Protein AF-A0A372FBN5-F1 (afdb_monomer)

Mean predicted aligned error: 5.08 Å

Sequence (127 aa):
MKSLRYLLGPEFIWFISAVGIKYFGKYNISIQGKYNDTLESMAYWLPLLMVAACMSIYYIPVAPKGYLLLRIIVASIIGSHFVFAYCAASHTVGGPGVGALYIMGISFTIAVLFVASLVKLFFLALK

pLDDT: mean 88.09, std 10.6, range [53.78, 97.81]

Foldseek 3Di:
DVVVLVCPALLVLLVVLLVVLLVVLVVCVVVPNPCLVVLLVCLQVVLLVSLVSLLCLVVVPSHDPVCSLVRSVVSLLVSLQSNLLSSLVSGHPPDPCSVVSSVSSNVNNVVNSVVSSVVVVVVVVVD

Radius of gyration: 15.95 Å; Cα contacts (8 Å, |Δi|>4): 129; chains: 1; bounding box: 42×17×48 Å

Secondary structure (DSSP, 8-state):
-TTHHHHSSHHHHHHHHHHHHHHHHHHHHHTTTTTHHHHHHHHHHHHHHHHHHHHHGGG-TTS--TTHHHHHHHHHHHHHHHHHHHHHHHSPTT-TTHHHHHHHHHHHHHHHHHHHHHHHHHHHHT-

Solvent-accessible surface area (backbone atoms only — not comparable to full-atom values): 6695 Å² total; per-residue (Å²): 120,74,66,61,48,66,57,72,37,40,53,44,58,32,49,52,48,30,53,5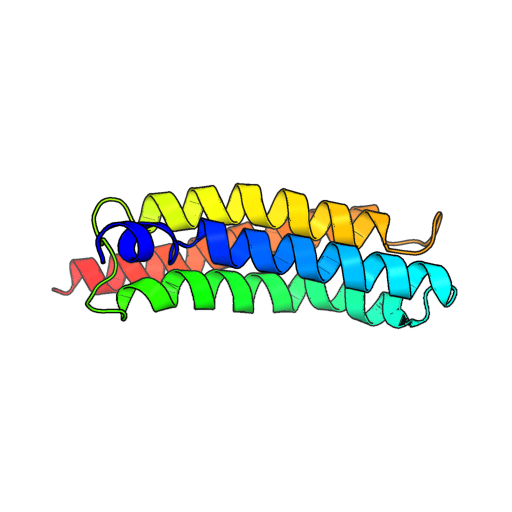0,39,46,54,53,20,56,51,25,51,76,61,74,30,78,47,42,69,55,54,50,52,39,25,64,52,46,35,53,52,53,50,50,56,40,58,50,49,76,74,41,88,77,42,71,68,82,64,38,68,60,47,38,52,55,26,49,58,56,26,39,50,54,31,25,50,32,44,29,71,25,36,55,90,88,50,89,55,40,69,53,35,30,51,45,21,43,53,44,32,52,52,50,49,49,54,54,48,50,55,53,50,52,64,54,76,76,107

Nearest PDB structures (foldseek):
  6q0x-assembly1_A  TM=3.277E-01  e=6.046E+00  Saccharomyces cerevisiae W303

Structure (mmCIF, N/CA/C/O backbone):
data_AF-A0A372FBN5-F1
#
_entry.id   AF-A0A372FBN5-F1
#
loop_
_atom_site.group_PDB
_atom_site.id
_atom_site.type_symbol
_atom_site.label_atom_id
_atom_site.label_alt_id
_atom_site.label_comp_id
_atom_site.label_asym_id
_atom_site.label_entity_id
_atom_site.label_seq_id
_atom_site.pdbx_PDB_ins_code
_atom_site.Cartn_x
_atom_site.Cartn_y
_atom_site.Cartn_z
_atom_site.occupancy
_atom_site.B_iso_or_equiv
_atom_site.auth_seq_id
_atom_site.auth_comp_id
_atom_site.auth_asym_id
_atom_site.auth_atom_id
_atom_site.pdbx_PDB_model_num
ATOM 1 N N . MET A 1 1 ? 7.972 4.458 25.372 1.00 53.78 1 MET A N 1
ATOM 2 C CA . MET A 1 1 ? 6.971 3.529 24.780 1.00 53.78 1 MET A CA 1
ATOM 3 C C . MET A 1 1 ? 5.776 4.206 24.088 1.00 53.78 1 MET A C 1
ATOM 5 O O . MET A 1 1 ? 5.115 3.537 23.306 1.00 53.78 1 MET A O 1
ATOM 9 N N . LYS A 1 2 ? 5.479 5.502 24.309 1.00 56.78 2 LYS A N 1
ATOM 10 C CA . LYS A 1 2 ? 4.369 6.196 23.614 1.00 56.78 2 LYS A CA 1
ATOM 11 C C . LYS A 1 2 ? 4.617 6.426 22.109 1.00 56.78 2 LYS A C 1
ATOM 13 O O . LYS A 1 2 ? 3.671 6.359 21.340 1.00 56.78 2 LYS A O 1
ATOM 18 N N . SER A 1 3 ? 5.866 6.630 21.683 1.00 56.44 3 SER A N 1
ATOM 19 C CA . SER A 1 3 ? 6.246 6.866 20.275 1.00 56.44 3 SER A CA 1
ATOM 20 C C . SER A 1 3 ? 6.031 5.649 19.364 1.00 56.44 3 SER A C 1
ATOM 22 O O . SER A 1 3 ? 5.493 5.783 18.269 1.00 56.44 3 SER A O 1
ATOM 24 N N . LEU A 1 4 ? 6.352 4.443 19.846 1.00 57.62 4 LEU A N 1
ATOM 25 C CA . LEU A 1 4 ? 6.139 3.178 19.122 1.00 57.62 4 LEU A CA 1
ATOM 26 C C . LEU A 1 4 ? 4.662 2.904 18.784 1.00 57.62 4 LEU A C 1
ATOM 28 O O . LEU A 1 4 ? 4.380 2.293 17.758 1.00 57.62 4 LEU A O 1
ATOM 32 N N . ARG A 1 5 ? 3.713 3.403 19.595 1.00 61.50 5 ARG A N 1
ATOM 33 C CA . ARG A 1 5 ? 2.267 3.274 19.317 1.00 61.50 5 ARG A CA 1
ATOM 34 C C . ARG A 1 5 ? 1.814 4.029 18.067 1.00 61.50 5 ARG A C 1
ATOM 36 O O . ARG A 1 5 ? 0.797 3.654 17.493 1.00 61.50 5 ARG A O 1
ATOM 43 N N . TYR A 1 6 ? 2.536 5.075 17.668 1.00 60.41 6 TYR A N 1
ATOM 44 C CA . TYR A 1 6 ? 2.214 5.865 16.477 1.00 60.41 6 TYR A CA 1
ATOM 45 C C . TYR A 1 6 ? 3.024 5.440 15.251 1.00 60.41 6 TYR A C 1
ATOM 47 O O . TYR A 1 6 ? 2.549 5.623 14.136 1.00 60.41 6 TYR A O 1
ATOM 55 N N . LEU A 1 7 ? 4.198 4.827 15.451 1.00 62.59 7 LEU A N 1
ATOM 56 C CA . LEU A 1 7 ? 5.027 4.303 14.361 1.00 62.59 7 LEU A CA 1
ATOM 57 C C . LEU A 1 7 ? 4.443 3.041 13.707 1.00 62.59 7 LEU A C 1
ATOM 59 O O . LEU A 1 7 ? 4.586 2.867 12.505 1.00 62.59 7 LEU A O 1
ATOM 63 N N . LEU A 1 8 ? 3.760 2.174 14.460 1.00 70.12 8 LEU A N 1
ATOM 64 C CA . LEU A 1 8 ? 3.145 0.944 13.933 1.00 70.12 8 LEU A CA 1
ATOM 65 C C . LEU A 1 8 ? 1.744 1.207 13.354 1.00 70.12 8 LEU A C 1
ATOM 67 O O . LEU A 1 8 ? 0.747 0.637 13.801 1.00 70.12 8 LEU A O 1
ATOM 71 N N . GLY A 1 9 ? 1.667 2.134 12.400 1.00 87.81 9 GLY A N 1
ATOM 72 C CA . GLY A 1 9 ? 0.440 2.501 11.696 1.00 87.81 9 GLY A CA 1
ATOM 73 C C . GLY A 1 9 ? 0.377 1.951 10.268 1.00 87.81 9 GLY A C 1
ATOM 74 O O . GLY A 1 9 ? 1.404 1.550 9.714 1.00 87.81 9 GLY A O 1
ATOM 75 N N . PRO A 1 10 ? -0.812 1.962 9.639 1.00 93.88 10 PRO A N 1
ATOM 76 C CA . PRO A 1 10 ? -0.945 1.616 8.224 1.00 93.88 10 PRO A CA 1
ATOM 77 C C . PRO A 1 10 ? -0.077 2.512 7.323 1.00 93.88 10 PRO A C 1
ATOM 79 O O . PRO A 1 10 ? 0.445 2.050 6.315 1.00 93.88 10 PRO A O 1
ATOM 82 N N . GLU A 1 11 ? 0.157 3.766 7.717 1.00 94.19 11 GLU A N 1
ATOM 83 C CA . GLU A 1 11 ? 1.008 4.716 6.996 1.00 94.19 11 GLU A CA 1
ATOM 84 C C . GLU A 1 11 ? 2.451 4.206 6.879 1.00 94.19 11 GLU A C 1
ATOM 86 O O . GLU A 1 11 ? 3.077 4.332 5.829 1.00 94.19 11 GLU A O 1
ATOM 91 N N . PHE A 1 12 ? 2.972 3.583 7.939 1.00 93.00 12 PHE A N 1
ATOM 92 C CA . PHE A 1 12 ? 4.334 3.057 7.964 1.00 93.00 12 PHE A CA 1
ATOM 93 C C . PHE A 1 12 ? 4.498 1.821 7.073 1.00 93.00 12 PHE A C 1
ATOM 95 O O . PHE A 1 12 ? 5.516 1.690 6.397 1.00 93.00 12 PHE A O 1
ATOM 102 N N . ILE A 1 13 ? 3.481 0.953 7.018 1.00 95.06 13 ILE A N 1
ATOM 103 C CA . ILE A 1 13 ? 3.457 -0.213 6.118 1.00 95.06 13 ILE A CA 1
ATOM 104 C C . ILE A 1 13 ? 3.587 0.253 4.665 1.00 95.06 13 ILE A C 1
ATOM 106 O O . ILE A 1 13 ? 4.462 -0.208 3.931 1.00 95.06 13 ILE A O 1
ATOM 110 N N . TRP A 1 14 ? 2.760 1.221 4.268 1.00 96.31 14 TRP A N 1
ATOM 111 C CA . TRP A 1 14 ? 2.803 1.784 2.921 1.00 96.31 14 TRP A CA 1
ATOM 112 C C . TRP A 1 14 ? 4.094 2.552 2.638 1.00 96.31 14 TRP A C 1
ATOM 114 O O . TRP A 1 14 ? 4.642 2.427 1.546 1.00 96.31 14 TRP A O 1
ATOM 124 N N . PHE A 1 15 ? 4.618 3.295 3.616 1.00 95.38 15 PHE A N 1
ATOM 125 C CA . PHE A 1 15 ? 5.893 3.997 3.482 1.00 95.38 15 PHE A CA 1
ATOM 126 C C . PHE A 1 15 ? 7.057 3.034 3.215 1.00 95.38 15 PHE A C 1
ATOM 128 O O . PHE A 1 15 ? 7.808 3.240 2.263 1.00 95.38 15 PHE A O 1
ATOM 135 N N . ILE A 1 16 ? 7.187 1.958 4.002 1.00 95.25 16 ILE A N 1
ATOM 136 C CA . ILE A 1 16 ? 8.218 0.935 3.771 1.00 95.25 16 ILE A CA 1
ATOM 137 C C . ILE A 1 16 ? 8.057 0.320 2.383 1.00 95.25 16 ILE A C 1
ATOM 139 O O . ILE A 1 16 ? 9.050 0.159 1.676 1.00 95.25 16 ILE A O 1
ATOM 143 N N . SER A 1 17 ? 6.825 0.006 1.979 1.00 95.00 17 SER A N 1
ATOM 144 C CA . SER A 1 17 ? 6.550 -0.558 0.65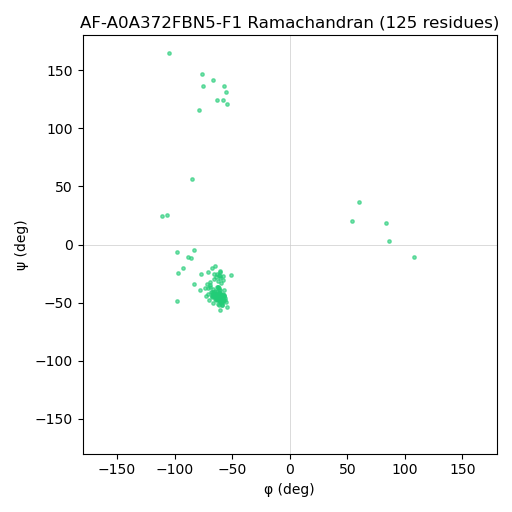6 1.00 95.00 17 SER A CA 1
ATOM 145 C C . SER A 1 17 ? 6.992 0.390 -0.463 1.00 95.00 17 SER A C 1
ATOM 147 O O . SER A 1 17 ? 7.721 -0.015 -1.367 1.00 95.00 17 SER A O 1
ATOM 149 N N . ALA A 1 18 ? 6.663 1.682 -0.359 1.00 95.00 18 ALA A N 1
ATOM 150 C CA . ALA A 1 18 ? 7.073 2.698 -1.326 1.00 95.00 18 ALA A CA 1
ATOM 151 C C . ALA A 1 18 ? 8.600 2.825 -1.421 1.00 95.00 18 ALA A C 1
ATOM 153 O O . ALA A 1 18 ? 9.154 2.879 -2.520 1.00 95.00 18 ALA A O 1
ATOM 154 N N . VAL A 1 19 ? 9.294 2.822 -0.278 1.00 95.25 19 VAL A N 1
ATOM 155 C CA . VAL A 1 19 ? 10.761 2.830 -0.233 1.00 95.25 19 VAL A CA 1
ATOM 156 C C . VAL A 1 19 ? 11.332 1.559 -0.871 1.00 95.25 19 VAL A C 1
ATOM 158 O O . VAL A 1 19 ? 12.234 1.650 -1.703 1.00 95.25 19 VAL A O 1
ATOM 161 N N . GLY A 1 20 ? 10.788 0.386 -0.540 1.00 94.25 20 GLY A N 1
ATOM 162 C CA . GLY A 1 20 ? 11.213 -0.899 -1.097 1.00 94.25 20 GLY A CA 1
ATOM 163 C C . GLY A 1 20 ? 11.071 -0.950 -2.617 1.00 94.25 20 GLY A C 1
ATOM 164 O O . GLY A 1 20 ? 12.033 -1.268 -3.315 1.00 94.25 20 GLY A O 1
ATOM 165 N N . ILE A 1 21 ? 9.911 -0.546 -3.137 1.00 93.38 21 ILE A N 1
ATOM 166 C CA . ILE A 1 21 ? 9.642 -0.479 -4.577 1.00 93.38 21 ILE A CA 1
ATOM 167 C C . ILE A 1 21 ? 10.547 0.531 -5.272 1.00 93.38 21 ILE A C 1
ATOM 169 O O . ILE A 1 21 ? 11.063 0.238 -6.344 1.00 93.38 21 ILE A O 1
ATOM 173 N N . LYS A 1 22 ? 10.817 1.688 -4.662 1.00 92.19 22 LYS A N 1
ATOM 174 C CA . LYS A 1 22 ? 11.752 2.669 -5.223 1.00 92.19 22 LYS A CA 1
ATOM 175 C C . LYS A 1 22 ? 13.152 2.076 -5.428 1.00 92.19 22 LYS A C 1
ATOM 177 O O . LYS A 1 22 ? 13.770 2.303 -6.469 1.00 92.19 22 LYS A O 1
ATOM 182 N N . TYR A 1 23 ? 13.666 1.319 -4.457 1.00 92.25 23 TYR A N 1
ATOM 183 C CA . TYR A 1 23 ? 14.978 0.674 -4.580 1.00 92.25 23 TYR A CA 1
ATOM 184 C C . TYR A 1 23 ? 14.964 -0.511 -5.549 1.00 92.25 23 TYR A C 1
ATOM 186 O O . TYR A 1 23 ? 15.851 -0.605 -6.399 1.00 92.25 23 TYR A O 1
ATOM 194 N N . PHE A 1 24 ? 13.948 -1.374 -5.465 1.00 89.44 24 PHE A N 1
ATOM 195 C CA . PHE A 1 24 ? 13.755 -2.485 -6.399 1.00 89.44 24 PHE A CA 1
ATOM 196 C C . PHE A 1 24 ? 13.659 -1.988 -7.843 1.00 89.44 24 PHE A C 1
ATOM 198 O O . PHE A 1 24 ? 14.308 -2.508 -8.746 1.00 89.44 24 PHE A O 1
ATOM 205 N N . GLY A 1 25 ? 12.912 -0.911 -8.045 1.00 85.62 25 GLY A N 1
ATOM 206 C CA . GLY A 1 25 ? 12.713 -0.286 -9.332 1.00 85.62 25 GLY A CA 1
ATOM 207 C C . GLY A 1 25 ? 13.984 0.298 -9.938 1.00 85.62 25 GLY A C 1
ATOM 208 O O . GLY A 1 25 ? 14.292 0.046 -11.103 1.00 85.62 25 GLY A O 1
ATOM 209 N N . LYS A 1 26 ? 14.799 0.985 -9.127 1.00 85.00 26 LYS A N 1
ATOM 210 C CA . LYS A 1 26 ? 16.133 1.441 -9.547 1.00 85.00 26 LYS A CA 1
ATOM 211 C C . LYS A 1 26 ? 17.012 0.272 -10.007 1.00 85.00 26 LYS A C 1
ATOM 213 O O . LYS A 1 26 ? 17.740 0.405 -10.990 1.00 85.00 26 LYS A O 1
ATOM 218 N N . TYR A 1 27 ? 16.933 -0.868 -9.321 1.00 86.19 27 TYR A N 1
ATOM 219 C CA . TYR A 1 27 ? 17.649 -2.074 -9.723 1.00 86.19 27 TYR A CA 1
ATOM 220 C C . TYR A 1 27 ? 17.108 -2.652 -11.038 1.00 86.19 27 TYR A C 1
ATOM 222 O O . TYR A 1 27 ? 17.907 -2.950 -11.922 1.00 86.19 27 TYR A O 1
ATOM 230 N N . ASN A 1 28 ? 15.784 -2.719 -11.224 1.00 86.62 28 ASN A N 1
ATOM 231 C CA . ASN A 1 28 ? 15.168 -3.194 -12.469 1.00 86.62 28 ASN A CA 1
ATOM 232 C C . ASN A 1 28 ? 15.623 -2.388 -13.698 1.00 86.62 28 ASN A C 1
ATOM 234 O O . ASN A 1 28 ? 15.996 -2.968 -14.718 1.00 86.62 28 ASN A O 1
ATOM 238 N N . ILE A 1 29 ? 15.664 -1.057 -13.580 1.00 81.75 29 ILE A N 1
ATOM 239 C CA . ILE A 1 29 ? 16.167 -0.179 -14.648 1.00 81.75 29 ILE A CA 1
ATOM 240 C C . ILE A 1 29 ? 17.636 -0.500 -14.962 1.00 81.75 29 ILE A C 1
ATOM 242 O O . ILE A 1 29 ? 18.009 -0.592 -16.130 1.00 81.75 29 ILE A O 1
ATOM 246 N N . SER A 1 30 ? 18.467 -0.714 -13.935 1.00 76.75 30 SER A N 1
ATOM 247 C CA . SER A 1 30 ? 19.904 -0.976 -14.115 1.00 76.75 30 SER A CA 1
ATOM 248 C C . SER A 1 30 ? 20.215 -2.264 -14.885 1.00 76.75 30 SER A C 1
ATOM 250 O O . SER A 1 30 ? 21.249 -2.349 -15.541 1.00 76.75 30 SER A O 1
ATOM 252 N N . ILE A 1 31 ? 19.307 -3.241 -14.853 1.00 82.69 31 ILE A N 1
ATOM 253 C CA . ILE A 1 31 ? 19.431 -4.528 -15.552 1.00 82.69 31 ILE A CA 1
ATOM 254 C C . ILE A 1 31 ? 18.510 -4.623 -16.777 1.00 82.69 31 ILE A C 1
ATOM 256 O O . ILE A 1 31 ? 18.126 -5.720 -17.178 1.00 82.69 31 ILE A O 1
ATOM 260 N N . GLN A 1 32 ? 18.141 -3.476 -17.357 1.00 82.88 32 GLN A N 1
ATOM 261 C CA . GLN A 1 32 ? 17.371 -3.380 -18.602 1.00 82.88 32 GLN A CA 1
ATOM 262 C C . GLN A 1 32 ? 15.977 -4.037 -18.546 1.00 82.88 32 GLN A C 1
ATOM 264 O O . GLN A 1 32 ? 15.509 -4.589 -19.537 1.00 82.88 32 GLN A O 1
ATOM 269 N N . GLY A 1 33 ? 15.280 -3.961 -17.406 1.00 78.81 33 GLY A N 1
ATOM 270 C CA . GLY A 1 33 ? 13.871 -4.368 -17.324 1.00 78.81 33 GLY A CA 1
ATOM 271 C C . GLY A 1 33 ? 13.621 -5.860 -17.118 1.00 78.81 33 GLY A C 1
ATOM 272 O O . GLY A 1 33 ? 12.508 -6.325 -17.348 1.00 78.81 33 GLY A O 1
ATOM 273 N N . LYS A 1 34 ? 14.624 -6.620 -16.661 1.00 84.38 34 LYS A N 1
ATOM 274 C CA . LYS A 1 34 ? 14.507 -8.068 -16.400 1.00 84.38 34 LYS A CA 1
ATOM 275 C C . LYS A 1 34 ? 13.297 -8.456 -15.528 1.00 84.38 34 LYS A C 1
ATOM 277 O O . LYS A 1 34 ? 12.831 -9.586 -15.616 1.00 84.38 34 LYS A O 1
ATOM 282 N N . TYR A 1 35 ? 12.807 -7.555 -14.677 1.00 86.12 35 TYR A N 1
ATOM 283 C CA . TYR A 1 35 ? 11.693 -7.789 -13.756 1.00 86.12 35 TYR A CA 1
ATOM 284 C C . TYR A 1 35 ? 10.417 -7.018 -14.115 1.00 86.12 35 TYR A C 1
ATOM 286 O O . TYR A 1 35 ? 9.592 -6.776 -13.232 1.00 86.12 35 TYR A O 1
ATOM 294 N N . ASN A 1 36 ? 10.217 -6.641 -15.380 1.00 87.50 36 ASN A N 1
ATOM 295 C CA . ASN A 1 36 ? 8.979 -5.985 -15.812 1.00 87.50 36 ASN A CA 1
ATOM 296 C C . ASN A 1 36 ? 7.731 -6.823 -15.473 1.00 87.50 36 ASN A C 1
ATOM 298 O O . ASN A 1 36 ? 6.849 -6.319 -14.785 1.00 87.50 36 ASN A O 1
ATOM 302 N N . ASP A 1 37 ? 7.720 -8.123 -15.780 1.00 88.12 37 ASP A N 1
ATOM 303 C CA . ASP A 1 37 ? 6.606 -9.026 -15.431 1.00 88.12 37 ASP A CA 1
ATOM 304 C C . ASP A 1 37 ? 6.354 -9.091 -13.914 1.00 88.12 37 ASP A C 1
ATOM 306 O O . ASP A 1 37 ? 5.224 -9.218 -13.436 1.00 88.12 37 ASP A O 1
ATOM 310 N N . THR A 1 38 ? 7.421 -8.974 -13.117 1.00 89.25 38 THR A N 1
ATOM 311 C CA . THR A 1 38 ? 7.295 -8.921 -11.655 1.00 89.25 38 THR A CA 1
ATOM 312 C C . THR A 1 38 ? 6.611 -7.626 -11.226 1.00 89.25 38 THR A C 1
ATOM 314 O O . THR A 1 38 ? 5.687 -7.675 -10.420 1.00 89.25 38 THR A O 1
ATOM 317 N N . LEU A 1 39 ? 7.003 -6.479 -11.789 1.00 87.88 39 LEU A N 1
ATOM 318 C CA . LEU A 1 39 ? 6.348 -5.195 -11.525 1.00 87.88 39 LEU A CA 1
ATOM 319 C C . LEU A 1 39 ? 4.875 -5.207 -11.955 1.00 87.88 39 LEU A C 1
ATOM 321 O O . LEU A 1 39 ? 4.025 -4.683 -11.236 1.00 87.88 39 LEU A O 1
ATOM 325 N N . GLU A 1 40 ? 4.557 -5.832 -13.085 1.00 89.38 40 GLU A N 1
ATOM 326 C CA . GLU A 1 40 ? 3.176 -5.986 -13.545 1.00 89.38 40 GLU A CA 1
ATOM 327 C C . GLU A 1 40 ? 2.361 -6.871 -12.595 1.00 89.38 40 GLU A C 1
ATOM 329 O O . GLU A 1 40 ? 1.273 -6.487 -12.164 1.00 89.38 40 GLU A O 1
ATOM 334 N N . SER A 1 41 ? 2.901 -8.021 -12.181 1.00 91.06 41 SER A N 1
ATOM 335 C CA . SER A 1 41 ? 2.222 -8.913 -11.231 1.00 91.06 41 SER A CA 1
ATOM 336 C C . SER A 1 41 ? 2.015 -8.276 -9.847 1.00 91.06 41 SER A C 1
ATOM 338 O O . SER A 1 41 ? 1.025 -8.569 -9.166 1.00 91.06 41 SER A O 1
ATOM 340 N N . MET A 1 42 ? 2.888 -7.345 -9.441 1.00 91.44 42 MET A N 1
ATOM 341 C CA . MET A 1 42 ? 2.721 -6.567 -8.211 1.00 91.44 42 MET A CA 1
ATOM 342 C C . MET A 1 42 ? 1.441 -5.725 -8.217 1.00 91.44 42 MET A C 1
ATOM 344 O O . MET A 1 42 ? 0.890 -5.500 -7.142 1.00 91.44 42 MET A O 1
ATOM 348 N N . ALA A 1 43 ? 0.916 -5.311 -9.376 1.00 91.94 43 ALA A N 1
ATOM 349 C CA . ALA A 1 43 ? -0.358 -4.588 -9.448 1.00 91.94 43 ALA A CA 1
ATOM 350 C C . ALA A 1 43 ? -1.544 -5.398 -8.889 1.00 91.94 43 ALA A C 1
ATOM 352 O O . ALA A 1 43 ? -2.515 -4.808 -8.421 1.00 91.94 43 ALA A O 1
ATOM 353 N N . TYR A 1 44 ? -1.448 -6.732 -8.867 1.00 92.12 44 TYR A N 1
ATOM 354 C CA . TYR A 1 44 ? -2.493 -7.620 -8.352 1.00 92.12 44 TYR A CA 1
ATOM 355 C C . TYR A 1 44 ? -2.229 -8.070 -6.914 1.00 92.12 44 TYR A C 1
ATOM 357 O O . TYR A 1 44 ? -3.102 -7.983 -6.050 1.00 92.12 44 TYR A O 1
ATOM 365 N N . TRP A 1 45 ? -1.015 -8.545 -6.628 1.00 93.88 45 TRP A N 1
ATOM 366 C CA . TRP A 1 45 ? -0.716 -9.156 -5.329 1.00 93.88 45 TRP A CA 1
ATOM 367 C C . TRP A 1 45 ? -0.387 -8.134 -4.242 1.00 93.88 45 TRP A C 1
ATOM 369 O O . TRP A 1 45 ? -0.742 -8.332 -3.079 1.00 93.88 45 TRP A O 1
ATOM 379 N N . LEU A 1 46 ? 0.265 -7.024 -4.595 1.00 95.19 46 LEU A N 1
ATOM 380 C CA . LEU A 1 46 ? 0.691 -6.030 -3.614 1.00 95.19 46 LEU A CA 1
ATOM 381 C C . LEU A 1 46 ? -0.496 -5.352 -2.907 1.00 95.19 46 LEU A C 1
ATOM 383 O O . LEU A 1 46 ? -0.442 -5.253 -1.681 1.00 95.19 46 LEU A O 1
ATOM 387 N N . PRO A 1 47 ? -1.594 -4.957 -3.589 1.00 96.94 47 PRO A N 1
ATOM 388 C CA . PRO A 1 47 ? -2.774 -4.424 -2.913 1.00 96.94 47 PRO A CA 1
ATOM 389 C C . PRO A 1 47 ? -3.360 -5.387 -1.880 1.00 96.94 47 PRO A C 1
ATOM 391 O O . PRO A 1 47 ? -3.656 -4.976 -0.758 1.00 96.94 47 PRO A O 1
ATOM 394 N N . LEU A 1 48 ? -3.468 -6.676 -2.229 1.00 95.81 48 LEU A N 1
ATOM 395 C CA . LEU A 1 48 ? -3.956 -7.722 -1.327 1.00 95.81 48 LEU A CA 1
ATOM 396 C C . LEU A 1 48 ? -3.091 -7.809 -0.072 1.00 95.81 48 LEU A C 1
ATOM 398 O O . LEU A 1 48 ? -3.604 -7.719 1.043 1.00 95.81 48 LEU A O 1
ATOM 402 N N . LEU A 1 49 ? -1.774 -7.927 -0.251 1.00 96.75 49 LEU A N 1
ATOM 403 C CA . LEU A 1 49 ? -0.832 -8.061 0.856 1.00 96.75 49 LEU A CA 1
ATOM 404 C C . LEU A 1 49 ? -0.801 -6.813 1.741 1.00 96.75 49 LEU A C 1
ATOM 406 O O . LEU A 1 49 ? -0.837 -6.931 2.964 1.00 96.75 49 LEU A O 1
ATOM 410 N N . MET A 1 50 ? -0.756 -5.618 1.147 1.00 97.25 50 MET A N 1
ATOM 411 C CA . MET A 1 50 ? -0.631 -4.370 1.903 1.00 97.25 50 MET A CA 1
ATOM 412 C C . MET A 1 50 ? -1.911 -4.033 2.665 1.00 97.25 50 MET A C 1
ATOM 414 O O . MET A 1 50 ? -1.844 -3.668 3.841 1.00 97.25 50 MET A O 1
ATOM 418 N N . VAL A 1 51 ? -3.085 -4.200 2.046 1.00 96.88 51 VAL A N 1
ATOM 419 C CA . VAL A 1 51 ? -4.364 -3.975 2.734 1.00 96.88 51 VAL A CA 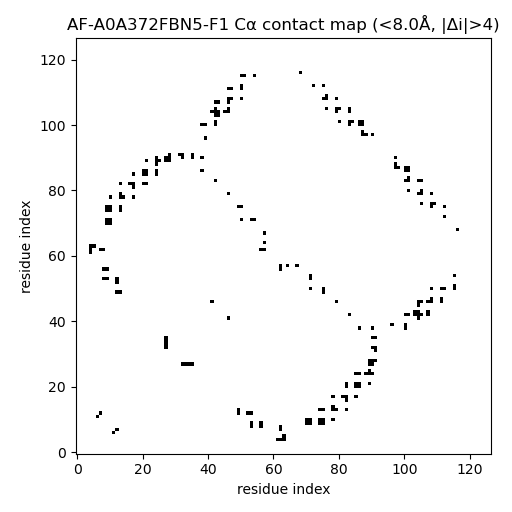1
ATOM 420 C C . VAL A 1 51 ? -4.575 -5.022 3.828 1.00 96.88 51 VAL A C 1
ATOM 422 O O . VAL A 1 51 ? -4.961 -4.657 4.940 1.00 96.88 51 VAL A O 1
ATOM 425 N N . ALA A 1 52 ? -4.263 -6.299 3.576 1.00 96.06 52 ALA A N 1
ATOM 426 C CA . ALA A 1 52 ? -4.331 -7.339 4.603 1.00 96.06 52 ALA A CA 1
ATOM 427 C C . ALA A 1 52 ? -3.382 -7.048 5.778 1.00 96.06 52 ALA A C 1
ATOM 429 O O . ALA A 1 52 ? -3.793 -7.135 6.937 1.00 96.06 52 ALA A O 1
ATOM 430 N N . ALA A 1 53 ? -2.146 -6.622 5.500 1.00 95.69 53 ALA A N 1
ATOM 431 C CA . ALA A 1 53 ? -1.194 -6.209 6.526 1.00 95.69 53 ALA A CA 1
ATOM 432 C C . ALA A 1 53 ? -1.720 -5.014 7.339 1.00 95.69 53 ALA A C 1
ATOM 434 O O . ALA A 1 53 ? -1.653 -5.028 8.567 1.00 95.69 53 ALA A O 1
ATOM 435 N N . CYS A 1 54 ? -2.331 -4.019 6.693 1.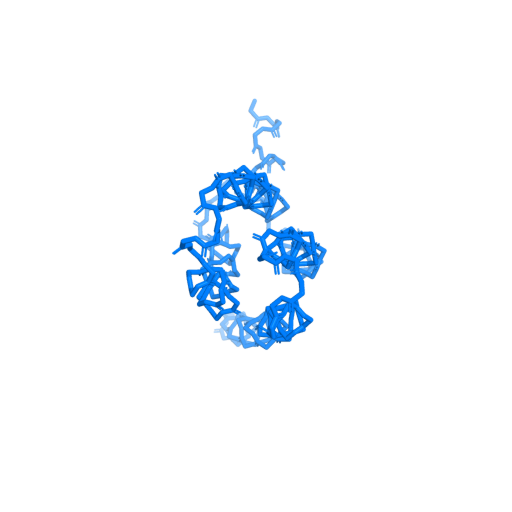00 95.62 54 CYS A N 1
ATOM 436 C CA . CYS A 1 54 ? -2.964 -2.895 7.384 1.00 95.62 54 CYS A CA 1
ATOM 437 C C . CYS A 1 54 ? -4.137 -3.342 8.272 1.00 95.62 54 CYS A C 1
ATOM 439 O O . CYS A 1 54 ? -4.238 -2.922 9.424 1.00 95.62 54 CYS A O 1
ATOM 441 N N . MET A 1 55 ? -4.998 -4.236 7.780 1.00 95.12 55 MET A N 1
ATOM 442 C CA . MET A 1 55 ? -6.103 -4.795 8.566 1.00 95.12 55 MET A CA 1
ATOM 443 C C . MET A 1 55 ? -5.608 -5.650 9.737 1.00 95.12 55 MET A C 1
ATOM 445 O O . MET A 1 55 ? -6.244 -5.663 10.793 1.00 95.12 55 MET A O 1
ATOM 449 N N . SER A 1 56 ? -4.443 -6.292 9.609 1.00 93.81 56 SER A N 1
ATOM 450 C CA . SER A 1 56 ? -3.844 -7.094 10.680 1.00 93.81 56 SER A CA 1
ATOM 451 C C . SER A 1 56 ? -3.540 -6.275 11.948 1.00 93.81 56 SER A C 1
ATOM 453 O O . SER A 1 56 ? -3.558 -6.810 13.058 1.00 93.81 56 SER A O 1
ATOM 455 N N . ILE A 1 57 ? -3.390 -4.947 11.819 1.00 92.69 57 ILE A N 1
ATOM 456 C CA . ILE A 1 57 ? -3.205 -4.016 12.944 1.00 92.69 57 ILE A CA 1
ATOM 457 C C . ILE A 1 57 ? -4.378 -4.099 13.933 1.00 92.69 57 ILE A C 1
ATOM 459 O O . ILE A 1 57 ? -4.197 -3.874 15.134 1.00 92.69 57 ILE A O 1
ATOM 463 N N . TYR A 1 58 ? -5.580 -4.489 13.489 1.00 90.69 58 TYR A N 1
ATOM 464 C CA . TYR A 1 58 ? -6.711 -4.733 14.388 1.00 90.69 58 TYR A CA 1
ATOM 465 C C . TYR A 1 58 ? -6.459 -5.846 15.407 1.00 90.69 58 TYR A C 1
ATOM 467 O O . TYR A 1 58 ? -7.019 -5.761 16.500 1.00 90.69 58 TYR A O 1
ATOM 475 N N . TYR A 1 59 ? -5.581 -6.803 15.121 1.00 90.12 59 TYR A N 1
ATOM 476 C CA . TYR A 1 59 ? -5.2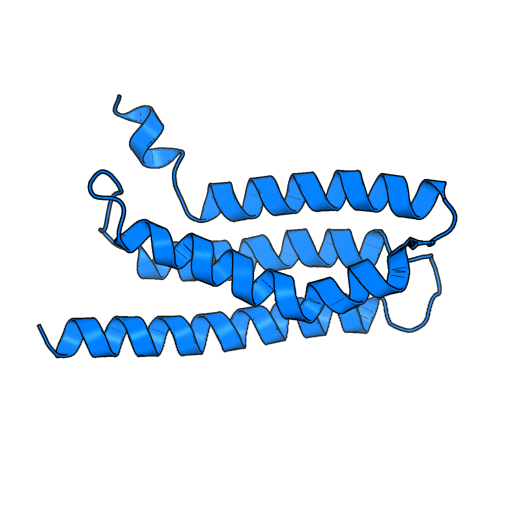47 -7.898 16.033 1.00 90.12 59 TYR A CA 1
ATOM 477 C C . TYR A 1 59 ? -4.098 -7.558 16.989 1.00 90.12 59 TYR A C 1
ATOM 479 O O . TYR A 1 59 ? -3.896 -8.263 17.970 1.00 90.12 59 TYR A O 1
ATOM 487 N N . ILE A 1 60 ? -3.386 -6.447 16.769 1.00 89.25 60 ILE A N 1
ATOM 488 C CA . ILE A 1 60 ? -2.303 -6.000 17.653 1.00 89.25 60 ILE A CA 1
ATOM 489 C C . ILE A 1 60 ? -2.908 -5.324 18.898 1.00 89.25 60 ILE A C 1
ATOM 491 O O . ILE A 1 60 ? -3.513 -4.255 18.751 1.00 89.25 60 ILE A O 1
ATOM 495 N N . PRO A 1 61 ? -2.743 -5.859 20.125 1.00 83.94 61 PRO A N 1
ATOM 496 C CA . PRO A 1 61 ? -3.414 -5.323 21.319 1.00 83.94 61 PRO A CA 1
ATOM 497 C C . PRO A 1 61 ? -3.015 -3.882 21.661 1.00 83.94 61 PRO A C 1
ATOM 499 O O . PRO A 1 61 ? -3.814 -3.104 22.170 1.00 83.94 61 PRO A O 1
ATOM 502 N N . VAL A 1 62 ? -1.770 -3.512 21.355 1.00 83.31 62 VAL A N 1
ATOM 503 C CA . VAL A 1 62 ? -1.177 -2.217 21.728 1.00 83.31 62 VAL A CA 1
ATOM 504 C C . VAL A 1 62 ? -1.497 -1.109 20.710 1.00 83.31 62 VAL A C 1
ATOM 506 O O . VAL A 1 62 ? -1.269 0.070 20.991 1.00 83.31 62 VAL A O 1
ATOM 509 N N . ALA A 1 63 ? -2.028 -1.463 19.534 1.00 83.06 63 ALA A N 1
ATOM 510 C CA . ALA A 1 63 ? -2.292 -0.508 18.465 1.00 83.06 63 ALA A CA 1
ATOM 511 C C . ALA A 1 63 ? -3.538 0.352 18.762 1.00 83.06 63 ALA A C 1
ATOM 513 O O . ALA A 1 63 ? -4.573 -0.187 19.168 1.00 83.06 63 ALA A O 1
ATOM 514 N N . PRO A 1 64 ? -3.485 1.675 18.528 1.00 83.56 64 PRO A N 1
ATOM 515 C CA . PRO A 1 64 ? -4.642 2.546 18.709 1.00 83.56 64 PRO A CA 1
ATOM 516 C C . PRO A 1 64 ? -5.765 2.162 17.734 1.00 83.56 64 PRO A C 1
ATOM 518 O O . PRO A 1 64 ? -5.557 2.118 16.523 1.00 83.56 64 PRO A O 1
ATOM 521 N N . LYS A 1 65 ? -6.962 1.874 18.263 1.00 86.19 65 LYS A N 1
ATOM 522 C CA . LYS A 1 65 ? -8.128 1.438 17.464 1.00 86.19 65 LYS A CA 1
ATOM 523 C C . LYS A 1 65 ? -9.043 2.581 17.028 1.00 86.19 65 LYS A C 1
ATOM 525 O O . LYS A 1 65 ? -9.802 2.413 16.075 1.00 86.19 65 LYS A O 1
ATOM 530 N N . GLY A 1 66 ? -8.969 3.731 17.701 1.00 86.88 66 GLY A N 1
ATOM 531 C CA . GLY A 1 66 ? -9.744 4.919 17.343 1.00 86.88 66 GLY A CA 1
ATOM 532 C C . GLY A 1 66 ? -9.441 5.348 15.909 1.00 86.88 66 GLY A C 1
ATOM 533 O O . GLY A 1 66 ? -8.276 5.526 15.557 1.00 86.88 66 GLY A O 1
ATOM 534 N N . TYR A 1 67 ? -10.484 5.457 15.082 1.00 88.00 67 TYR A N 1
ATOM 535 C CA . TYR A 1 67 ? -10.400 5.806 13.656 1.00 88.00 67 TYR A CA 1
ATOM 536 C C . TYR A 1 67 ? -9.455 4.922 12.821 1.00 88.00 67 TYR A C 1
ATOM 538 O O . TYR A 1 67 ? -9.038 5.322 11.736 1.00 88.00 67 TYR A O 1
ATOM 546 N N . LEU A 1 68 ? -9.120 3.711 13.287 1.00 91.62 68 LEU A N 1
ATOM 547 C CA . LEU A 1 68 ? -8.147 2.855 12.603 1.00 91.62 68 LEU A CA 1
ATOM 548 C C . LEU A 1 68 ? -8.604 2.485 11.183 1.00 91.62 68 LEU A C 1
ATOM 550 O O . LEU A 1 68 ? -7.784 2.500 10.274 1.00 91.62 68 LEU A O 1
ATOM 554 N N . LEU A 1 69 ? -9.903 2.247 10.965 1.00 93.69 69 LEU A N 1
ATOM 555 C CA . LEU A 1 69 ? -10.441 1.932 9.636 1.00 93.69 69 LEU A CA 1
ATOM 556 C C . LEU A 1 69 ? -10.241 3.105 8.675 1.00 93.69 69 LEU A C 1
ATOM 558 O O . LEU A 1 69 ? -9.741 2.918 7.572 1.00 93.69 69 LEU A O 1
ATOM 562 N N . LEU A 1 70 ? -10.569 4.320 9.124 1.00 93.31 70 LEU A N 1
ATOM 563 C CA . LEU A 1 70 ? -10.380 5.539 8.341 1.00 93.31 70 LEU A CA 1
ATOM 564 C C . LEU A 1 70 ? -8.900 5.755 8.006 1.00 93.31 70 LEU A C 1
ATOM 566 O O . LEU A 1 70 ? -8.568 6.059 6.865 1.00 93.31 70 LEU A O 1
ATOM 570 N N . ARG A 1 71 ? -8.002 5.535 8.973 1.00 94.31 71 ARG A N 1
ATOM 571 C CA . ARG A 1 71 ? -6.554 5.604 8.740 1.00 94.31 71 ARG A CA 1
ATOM 572 C C . ARG A 1 71 ? -6.086 4.571 7.725 1.00 94.31 71 ARG A C 1
ATOM 574 O O . ARG A 1 71 ? -5.317 4.921 6.843 1.00 94.31 71 ARG A O 1
ATOM 581 N N . ILE A 1 72 ? -6.562 3.327 7.812 1.00 95.69 72 ILE A N 1
ATOM 582 C CA . ILE A 1 72 ? -6.246 2.278 6.831 1.00 95.69 72 ILE A CA 1
ATOM 583 C C . ILE A 1 72 ? -6.716 2.699 5.438 1.00 95.69 72 ILE A C 1
ATOM 585 O O . ILE A 1 72 ? -5.954 2.557 4.486 1.00 95.69 72 ILE A O 1
ATOM 589 N N . ILE A 1 73 ? -7.924 3.255 5.319 1.00 96.50 73 ILE A N 1
ATOM 590 C CA . ILE A 1 73 ? -8.475 3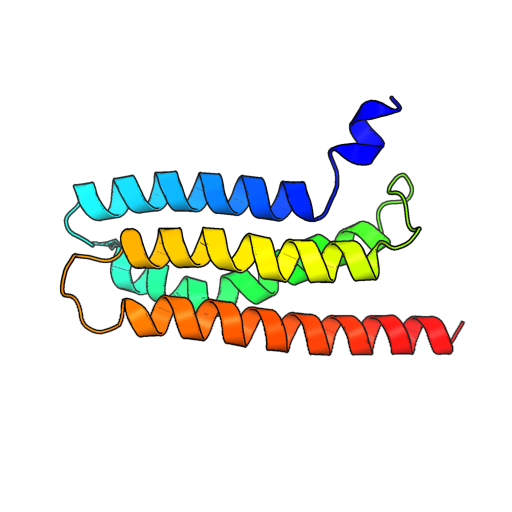.735 4.047 1.00 96.50 73 ILE A CA 1
ATOM 591 C C . ILE A 1 73 ? -7.594 4.833 3.451 1.00 96.50 73 ILE A C 1
ATOM 593 O O . ILE A 1 73 ? -7.092 4.685 2.338 1.00 96.50 73 ILE A O 1
ATOM 597 N N . VAL A 1 74 ? -7.352 5.903 4.210 1.00 95.81 74 VAL A N 1
ATOM 598 C CA . VAL A 1 74 ? -6.570 7.057 3.745 1.00 95.81 74 VAL A CA 1
ATOM 599 C C . VAL A 1 74 ? -5.133 6.649 3.422 1.00 95.81 74 VAL A C 1
ATOM 601 O O . VAL A 1 74 ? -4.633 6.958 2.341 1.00 95.81 74 VAL A O 1
ATOM 604 N N . ALA A 1 75 ? -4.483 5.901 4.317 1.00 96.25 75 ALA A N 1
ATOM 605 C CA . ALA A 1 75 ? -3.121 5.423 4.114 1.00 96.25 75 ALA A CA 1
ATOM 606 C C . ALA A 1 75 ? -3.009 4.497 2.900 1.00 96.25 75 ALA A C 1
ATOM 608 O O . ALA A 1 75 ? -2.014 4.572 2.192 1.00 96.25 75 ALA A O 1
ATOM 609 N N . SER A 1 76 ? -4.016 3.661 2.626 1.00 97.38 76 SER A N 1
ATOM 610 C CA . SER A 1 76 ? -3.980 2.755 1.473 1.00 97.38 76 SER A CA 1
ATOM 611 C C . SER A 1 76 ? -4.178 3.476 0.151 1.00 97.38 76 SER A C 1
ATOM 613 O O . SER A 1 76 ? -3.492 3.159 -0.815 1.00 97.38 76 SER A O 1
ATOM 615 N N . ILE A 1 77 ? -5.044 4.488 0.098 1.00 96.69 77 ILE A N 1
ATOM 616 C CA . ILE A 1 77 ? -5.224 5.298 -1.114 1.00 96.69 77 ILE A CA 1
ATOM 617 C C . ILE A 1 77 ? -3.951 6.103 -1.409 1.00 96.69 77 ILE A C 1
ATOM 619 O O . ILE A 1 77 ? -3.410 6.029 -2.509 1.00 96.69 77 ILE A O 1
ATOM 623 N N . ILE A 1 78 ? -3.426 6.822 -0.414 1.00 96.88 78 ILE A N 1
ATOM 624 C CA . ILE A 1 78 ? -2.217 7.643 -0.582 1.00 96.88 78 ILE A CA 1
ATOM 625 C C . ILE A 1 78 ? -0.985 6.757 -0.813 1.00 96.88 78 ILE A C 1
ATOM 627 O O . ILE A 1 78 ? -0.164 7.025 -1.687 1.00 96.88 78 ILE A O 1
ATOM 631 N N . GLY A 1 79 ?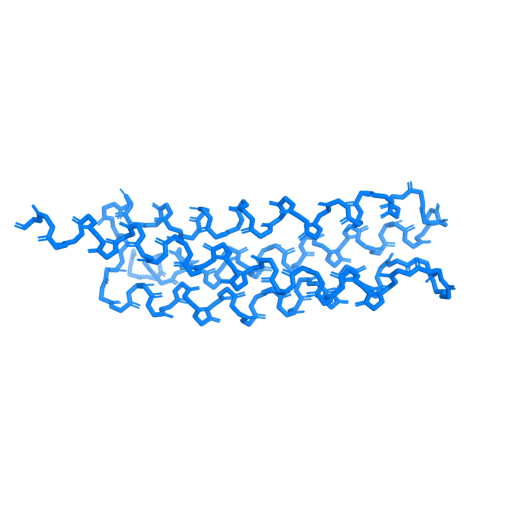 -0.852 5.682 -0.042 1.00 96.56 79 GLY A N 1
ATOM 632 C CA . GLY A 1 79 ? 0.260 4.745 -0.126 1.00 96.56 79 GLY A CA 1
ATOM 633 C C . GLY A 1 79 ? 0.327 4.028 -1.468 1.00 96.56 79 GLY A C 1
ATOM 634 O O . GLY A 1 79 ? 1.393 3.992 -2.082 1.00 96.56 79 GLY A O 1
ATOM 635 N N . SER A 1 80 ? -0.807 3.512 -1.955 1.00 96.75 80 SER A N 1
ATOM 636 C CA . SER A 1 80 ? -0.870 2.858 -3.267 1.00 96.75 80 SER A CA 1
ATOM 637 C C . SER A 1 80 ? -0.527 3.813 -4.401 1.00 96.75 80 SER A C 1
ATOM 639 O O . SER A 1 80 ? 0.192 3.410 -5.312 1.00 96.75 80 SER A O 1
ATOM 641 N N . HIS A 1 81 ? -0.931 5.085 -4.316 1.00 96.00 81 HIS A N 1
ATOM 642 C CA . HIS A 1 81 ? -0.518 6.097 -5.284 1.00 96.00 81 HIS A CA 1
ATOM 643 C C . HIS A 1 81 ? 1.008 6.179 -5.413 1.00 96.00 81 HIS A C 1
ATOM 645 O O . HIS A 1 81 ? 1.533 6.019 -6.513 1.00 96.00 81 HIS A O 1
ATOM 651 N N . PHE A 1 82 ? 1.732 6.359 -4.304 1.00 95.69 82 PHE A N 1
ATOM 652 C CA . PHE A 1 82 ? 3.196 6.448 -4.345 1.00 95.69 82 PHE A CA 1
ATOM 653 C C . PHE A 1 82 ? 3.849 5.146 -4.801 1.00 95.69 82 PHE A C 1
ATOM 655 O O . PHE A 1 82 ? 4.744 5.163 -5.643 1.00 95.69 82 PHE A O 1
ATOM 662 N N . VAL A 1 83 ? 3.390 4.016 -4.267 1.00 95.81 83 VAL A N 1
ATOM 663 C CA . VAL A 1 83 ? 3.918 2.693 -4.603 1.00 95.81 83 VAL A CA 1
ATOM 664 C C . VAL A 1 83 ? 3.784 2.409 -6.096 1.00 95.81 83 VAL A C 1
ATOM 666 O O . VAL A 1 83 ? 4.778 2.100 -6.749 1.00 95.81 83 VAL A O 1
ATOM 669 N N . PHE A 1 84 ? 2.588 2.564 -6.664 1.00 95.12 84 PHE A N 1
ATOM 670 C CA . PHE A 1 84 ? 2.368 2.254 -8.072 1.00 95.12 84 PHE A CA 1
ATOM 671 C C . PHE A 1 84 ? 2.904 3.330 -9.012 1.00 95.12 84 PHE A C 1
ATOM 673 O O . PHE A 1 84 ? 3.284 2.998 -10.133 1.00 95.12 84 PHE A O 1
ATOM 680 N N . ALA A 1 85 ? 3.027 4.584 -8.565 1.00 93.25 85 ALA A N 1
ATOM 681 C CA . ALA A 1 85 ? 3.775 5.599 -9.304 1.00 93.25 85 ALA A CA 1
ATOM 682 C C . ALA A 1 85 ? 5.254 5.204 -9.427 1.00 93.25 85 ALA A C 1
ATOM 684 O O . ALA A 1 85 ? 5.828 5.299 -10.512 1.00 93.25 85 ALA A O 1
ATOM 685 N N . TYR A 1 86 ? 5.863 4.694 -8.349 1.00 92.25 86 TYR A N 1
ATOM 686 C CA . TYR A 1 86 ? 7.227 4.173 -8.407 1.00 92.25 86 TYR A CA 1
ATOM 687 C C . TYR A 1 86 ? 7.333 2.895 -9.238 1.00 92.25 86 TYR A C 1
ATOM 689 O O . TYR A 1 86 ? 8.274 2.797 -10.021 1.00 92.25 86 TYR A O 1
ATOM 697 N N . CYS A 1 87 ? 6.386 1.954 -9.148 1.00 90.12 87 CYS A N 1
ATOM 698 C CA . CYS A 1 87 ? 6.385 0.778 -10.025 1.00 90.12 87 CYS A CA 1
ATOM 699 C C . CYS A 1 87 ? 6.328 1.180 -11.504 1.00 90.12 87 CYS A C 1
ATOM 701 O O . CYS A 1 87 ? 7.146 0.715 -12.292 1.00 90.12 87 CYS A O 1
ATOM 703 N N . ALA A 1 88 ? 5.408 2.079 -11.869 1.00 89.50 88 ALA A N 1
ATOM 704 C CA . ALA A 1 88 ? 5.256 2.555 -13.239 1.00 89.50 88 ALA A CA 1
ATOM 705 C C . ALA A 1 88 ? 6.527 3.262 -13.735 1.00 89.50 88 ALA A C 1
ATOM 707 O O . ALA A 1 88 ? 7.017 2.960 -14.818 1.00 89.50 88 ALA A O 1
ATOM 708 N N . ALA A 1 89 ? 7.126 4.131 -12.915 1.00 87.50 89 ALA A N 1
ATOM 709 C CA . ALA A 1 89 ? 8.391 4.794 -13.243 1.00 87.50 89 ALA A CA 1
ATOM 710 C C . ALA A 1 89 ? 9.585 3.826 -13.369 1.00 87.50 89 ALA A C 1
ATOM 712 O O . ALA A 1 89 ? 10.614 4.186 -13.936 1.00 87.50 89 ALA A O 1
ATOM 713 N N . SER A 1 90 ? 9.459 2.619 -12.818 1.00 84.31 90 SER A N 1
ATOM 714 C CA . SER A 1 90 ? 10.508 1.595 -12.795 1.00 84.31 90 SER A CA 1
ATOM 715 C C . SER A 1 90 ? 10.380 0.549 -13.895 1.00 84.31 90 SER A C 1
ATOM 717 O O . SER A 1 90 ? 11.260 -0.301 -14.050 1.00 84.31 90 SER A O 1
ATOM 719 N N . HIS A 1 91 ? 9.283 0.600 -14.642 1.00 81.06 91 HIS A N 1
ATOM 720 C CA . HIS A 1 91 ? 9.096 -0.165 -15.857 1.00 81.06 91 HIS A CA 1
ATOM 721 C C . HIS A 1 91 ? 9.903 0.491 -16.987 1.00 81.06 91 HIS A C 1
ATOM 723 O O . HIS A 1 91 ? 10.074 1.712 -17.010 1.00 81.06 91 HIS A O 1
ATOM 729 N N . THR A 1 92 ? 10.438 -0.297 -17.921 1.00 72.56 92 THR A N 1
ATOM 730 C CA . THR A 1 92 ? 11.276 0.245 -19.004 1.00 72.56 92 THR A CA 1
ATOM 731 C C . THR A 1 92 ? 10.541 1.333 -19.786 1.00 72.56 92 THR A C 1
ATOM 733 O O . THR A 1 92 ? 9.386 1.156 -20.188 1.00 72.56 92 THR A O 1
ATOM 736 N N . VAL A 1 93 ? 11.227 2.463 -19.991 1.00 63.66 93 VAL A N 1
ATOM 737 C CA . VAL A 1 93 ? 10.696 3.653 -20.671 1.00 63.66 93 VAL A CA 1
ATOM 738 C C . VAL A 1 93 ? 10.167 3.261 -22.053 1.00 63.66 93 VAL A C 1
ATOM 740 O O . VAL A 1 93 ? 10.908 2.726 -22.871 1.00 63.66 93 VAL A O 1
ATOM 743 N N . GLY A 1 94 ? 8.878 3.516 -22.299 1.00 60.28 94 GLY A N 1
ATOM 744 C CA . GLY A 1 94 ? 8.219 3.232 -23.580 1.00 60.28 94 GLY A CA 1
ATOM 745 C C . GLY A 1 94 ? 7.661 1.813 -23.745 1.00 60.28 94 GLY A C 1
ATOM 746 O O . GLY A 1 94 ? 7.118 1.510 -24.803 1.00 60.28 94 GLY A O 1
ATOM 747 N N . GLY A 1 95 ? 7.751 0.952 -22.726 1.00 63.47 95 GLY A N 1
ATOM 748 C CA . GLY A 1 95 ? 7.095 -0.356 -22.761 1.00 63.47 95 GLY A CA 1
ATOM 749 C C . GLY A 1 95 ? 5.560 -0.232 -22.742 1.00 63.47 95 GLY A C 1
ATOM 750 O O . GLY A 1 95 ? 5.031 0.629 -22.027 1.00 63.47 95 GLY A O 1
ATOM 751 N N . PRO A 1 96 ? 4.816 -1.070 -23.488 1.00 63.97 96 PRO A N 1
ATOM 752 C CA . PRO A 1 96 ? 3.372 -1.180 -23.300 1.00 63.97 96 PRO A CA 1
ATOM 753 C C . PRO A 1 96 ? 3.092 -1.571 -21.841 1.00 63.97 96 PRO A C 1
ATOM 755 O O . PRO A 1 96 ? 3.791 -2.408 -21.290 1.00 63.97 96 PRO A O 1
ATOM 758 N N . GLY A 1 97 ? 2.110 -0.934 -21.196 1.00 72.88 97 GLY A N 1
ATOM 759 C CA . GLY A 1 97 ? 1.666 -1.327 -19.849 1.00 72.88 97 GLY A CA 1
ATOM 760 C C . GLY A 1 97 ? 2.037 -0.393 -18.690 1.00 72.88 97 GLY A C 1
ATOM 761 O O . GLY A 1 97 ? 1.425 -0.509 -17.633 1.00 72.88 97 GLY A O 1
ATOM 762 N N . VAL A 1 98 ? 2.914 0.605 -18.871 1.00 78.56 98 VAL A N 1
ATOM 763 C CA . VAL A 1 98 ? 3.316 1.537 -17.782 1.00 78.56 98 VAL A CA 1
ATOM 764 C C . VAL A 1 98 ? 2.113 2.232 -17.127 1.00 78.56 98 VAL A C 1
ATOM 766 O O . VAL A 1 98 ? 1.965 2.231 -15.905 1.00 78.56 98 VAL A O 1
ATOM 769 N N . GLY A 1 99 ? 1.222 2.806 -17.943 1.00 82.81 99 GLY A N 1
ATOM 770 C CA . GLY A 1 99 ? 0.000 3.446 -17.445 1.00 82.81 99 GLY A CA 1
ATOM 771 C C . GLY A 1 99 ? -1.006 2.441 -16.879 1.00 82.81 99 GLY A C 1
ATOM 772 O O . GLY A 1 99 ? -1.666 2.725 -15.880 1.00 82.81 99 GLY A O 1
ATOM 773 N N . ALA A 1 100 ? -1.086 1.247 -17.475 1.00 87.19 100 ALA A N 1
ATOM 774 C CA . ALA A 1 100 ? -1.981 0.189 -17.018 1.00 87.19 100 ALA A CA 1
ATOM 775 C C . ALA A 1 100 ? -1.586 -0.313 -15.625 1.00 87.19 100 ALA A C 1
ATOM 777 O O . ALA A 1 100 ? -2.458 -0.488 -14.783 1.00 87.19 100 ALA A O 1
ATOM 778 N N . LEU A 1 101 ? -0.289 -0.461 -15.347 1.00 89.81 101 LEU A N 1
ATOM 779 C CA . LEU A 1 101 ? 0.227 -0.893 -14.050 1.00 89.81 101 LEU A CA 1
ATOM 780 C C . LEU A 1 101 ? -0.239 0.041 -12.928 1.00 89.81 101 LEU A C 1
ATOM 782 O O . LEU A 1 101 ? -0.759 -0.417 -11.910 1.00 89.81 101 LEU A O 1
ATOM 786 N N . TYR A 1 102 ? -0.111 1.353 -13.138 1.00 92.62 102 TYR A N 1
ATOM 787 C CA . TYR A 1 102 ? -0.556 2.348 -12.167 1.00 92.62 102 TYR A CA 1
ATOM 788 C C . TYR A 1 102 ? -2.069 2.293 -11.929 1.00 92.62 102 TYR A C 1
ATOM 790 O O . TYR A 1 102 ? -2.518 2.202 -10.783 1.00 92.62 102 TYR A O 1
ATOM 798 N N . ILE A 1 103 ? -2.853 2.317 -13.011 1.00 94.00 103 ILE A N 1
ATOM 799 C CA . ILE A 1 103 ? -4.316 2.320 -12.921 1.00 94.00 103 ILE A CA 1
ATOM 800 C C . ILE A 1 103 ? -4.820 1.023 -12.288 1.00 94.00 103 ILE A C 1
ATOM 802 O O . ILE A 1 103 ? -5.598 1.081 -11.340 1.00 94.00 103 ILE A O 1
ATOM 806 N N . MET A 1 104 ? -4.329 -0.136 -12.734 1.00 94.31 104 MET A N 1
ATOM 807 C CA . MET A 1 104 ? -4.709 -1.427 -12.163 1.00 94.31 104 MET A CA 1
ATOM 808 C C . MET A 1 104 ? -4.352 -1.516 -10.682 1.00 94.31 104 MET A C 1
ATOM 810 O O . MET A 1 104 ? -5.211 -1.885 -9.886 1.00 94.31 104 MET A O 1
ATOM 814 N N . GLY A 1 105 ? -3.136 -1.127 -10.288 1.00 94.75 105 GLY A N 1
ATOM 815 C CA . GLY A 1 105 ? -2.706 -1.193 -8.892 1.00 94.75 105 GLY A CA 1
ATOM 816 C C . GLY A 1 105 ? -3.590 -0.366 -7.955 1.00 94.75 105 GLY A C 1
ATOM 817 O O . GLY A 1 105 ? -4.009 -0.848 -6.897 1.00 94.75 105 GLY A O 1
ATOM 818 N N . ILE A 1 106 ? -3.946 0.860 -8.351 1.00 95.56 106 ILE A N 1
ATOM 819 C CA . ILE A 1 106 ? -4.843 1.711 -7.555 1.00 95.56 106 ILE A CA 1
ATOM 820 C C . ILE A 1 106 ? -6.272 1.170 -7.561 1.00 95.56 106 ILE A C 1
ATOM 822 O O . ILE A 1 106 ? -6.871 1.040 -6.492 1.00 95.56 106 ILE A O 1
ATOM 826 N N . SER A 1 107 ? -6.824 0.821 -8.726 1.00 96.25 107 SER A N 1
ATOM 827 C CA . SER A 1 107 ? -8.185 0.284 -8.827 1.00 96.25 107 SER A CA 1
ATOM 828 C C . SER A 1 107 ? -8.350 -0.987 -7.995 1.00 96.25 107 SER A C 1
ATOM 830 O O . SER A 1 107 ? -9.328 -1.125 -7.259 1.00 96.25 107 SER A O 1
ATOM 832 N N . PHE A 1 108 ? -7.366 -1.884 -8.043 1.00 96.81 108 PHE A N 1
ATOM 833 C CA . PHE A 1 108 ? -7.378 -3.108 -7.255 1.00 96.81 108 PHE A CA 1
ATOM 834 C C . PHE A 1 108 ? -7.194 -2.822 -5.760 1.00 96.81 108 PHE A C 1
ATOM 836 O O . PHE A 1 108 ? -7.880 -3.425 -4.939 1.00 96.81 108 PHE A O 1
ATOM 843 N N . THR A 1 109 ? -6.376 -1.829 -5.385 1.00 97.81 109 THR A N 1
ATOM 844 C CA . THR A 1 109 ? -6.296 -1.359 -3.988 1.00 97.81 109 THR A CA 1
ATOM 845 C C . THR A 1 109 ? -7.645 -0.884 -3.474 1.00 97.81 109 THR A C 1
ATOM 847 O O . THR A 1 109 ? -8.050 -1.290 -2.387 1.00 97.81 109 THR A O 1
ATOM 850 N N . ILE A 1 110 ? -8.368 -0.074 -4.248 1.00 97.31 110 ILE A N 1
ATOM 851 C CA . ILE A 1 110 ? -9.699 0.410 -3.866 1.00 97.31 110 ILE A CA 1
ATOM 852 C C . ILE A 1 110 ? -10.673 -0.764 -3.714 1.00 97.31 110 ILE A C 1
ATOM 854 O O . ILE A 1 110 ? -11.381 -0.837 -2.710 1.00 97.31 110 ILE A O 1
ATOM 858 N N . ALA A 1 111 ? -10.681 -1.708 -4.661 1.00 97.62 111 ALA A N 1
ATOM 859 C CA . ALA A 1 111 ? -11.552 -2.881 -4.608 1.00 97.62 111 ALA A CA 1
ATOM 860 C C . ALA A 1 111 ? -11.280 -3.750 -3.367 1.00 97.62 111 ALA A C 1
ATOM 862 O O . A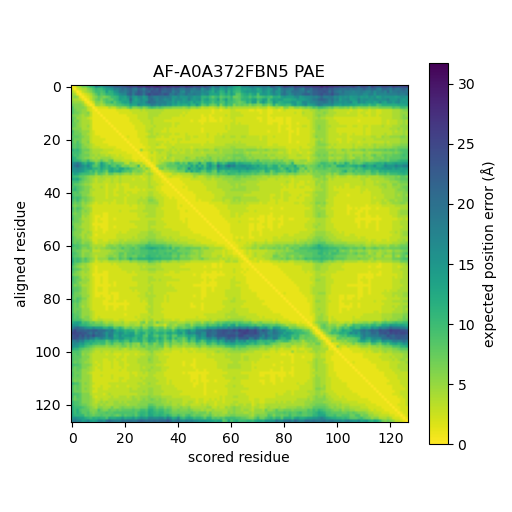LA A 1 111 ? -12.202 -4.078 -2.617 1.00 97.62 111 ALA A O 1
ATOM 863 N N . VAL A 1 112 ? -10.012 -4.073 -3.101 1.00 97.50 112 VAL A N 1
ATOM 864 C CA . VAL A 1 112 ? -9.607 -4.866 -1.930 1.00 97.50 112 VAL A CA 1
ATOM 865 C C . VAL A 1 112 ? -9.937 -4.131 -0.632 1.00 97.50 112 VAL A C 1
ATOM 867 O O . VAL A 1 112 ? -10.462 -4.732 0.305 1.00 97.50 112 VAL A O 1
ATOM 870 N N . LEU A 1 113 ? -9.671 -2.826 -0.573 1.00 97.00 113 LEU A N 1
ATOM 871 C CA . LEU A 1 113 ? -9.985 -1.989 0.580 1.00 97.00 113 LEU A CA 1
ATOM 872 C C . LEU A 1 113 ? -11.489 -1.961 0.861 1.00 97.00 113 LEU A C 1
ATOM 874 O O . LEU A 1 113 ? -11.891 -2.058 2.022 1.00 97.00 113 LEU A O 1
ATOM 878 N N . PHE A 1 114 ? -12.315 -1.866 -0.180 1.00 97.25 114 PHE A N 1
ATOM 879 C CA . PHE A 1 114 ? -13.768 -1.903 -0.063 1.00 97.25 114 PHE A CA 1
ATOM 880 C C . PHE A 1 114 ? -14.245 -3.236 0.522 1.00 97.25 114 PHE A C 1
ATOM 882 O O . PHE A 1 114 ? -14.930 -3.243 1.547 1.00 97.25 114 PHE A O 1
ATOM 889 N N . VAL A 1 115 ? -13.806 -4.364 -0.048 1.00 97.00 115 VAL A N 1
ATOM 890 C CA . VAL A 1 115 ? -14.152 -5.708 0.448 1.00 97.00 115 VAL A CA 1
ATOM 891 C C . VAL A 1 115 ? -13.697 -5.895 1.897 1.00 97.00 115 VAL A C 1
ATOM 893 O O . VAL A 1 115 ? -14.490 -6.293 2.749 1.00 97.00 115 VAL A O 1
ATOM 896 N N . ALA A 1 116 ? -12.447 -5.555 2.214 1.00 95.00 116 ALA A N 1
ATOM 897 C CA . ALA A 1 116 ? -11.910 -5.695 3.564 1.00 95.00 116 ALA A CA 1
ATOM 898 C C . ALA A 1 116 ? -12.657 -4.813 4.582 1.00 95.00 116 ALA A C 1
ATOM 900 O O . ALA A 1 116 ? -12.884 -5.230 5.721 1.00 95.00 116 ALA A O 1
ATOM 901 N N . SER A 1 117 ? -13.080 -3.614 4.171 1.00 94.94 117 SER A N 1
ATOM 902 C CA . SER A 1 117 ? -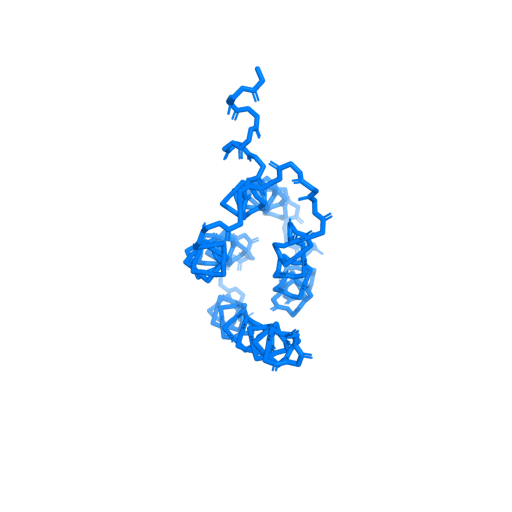13.882 -2.713 5.003 1.00 94.94 117 SER A CA 1
ATOM 903 C C . SER A 1 117 ? -15.273 -3.286 5.272 1.00 94.94 117 SER A C 1
ATOM 905 O O . SER A 1 117 ? -15.703 -3.285 6.424 1.00 94.94 117 SER A O 1
ATOM 907 N N . LEU A 1 118 ? -15.949 -3.838 4.257 1.00 94.94 118 LEU A N 1
ATOM 908 C CA . LEU A 1 118 ? -17.246 -4.504 4.426 1.00 94.94 118 LEU A CA 1
ATOM 909 C C . LEU A 1 118 ? -17.152 -5.693 5.380 1.00 94.94 118 LEU A C 1
ATOM 911 O O . LEU A 1 118 ? -17.939 -5.786 6.320 1.00 94.94 118 LEU A O 1
ATOM 915 N N . VAL A 1 119 ? -16.155 -6.561 5.189 1.00 93.94 119 VAL A N 1
ATOM 916 C CA . VAL A 1 119 ? -15.903 -7.701 6.082 1.00 93.94 119 VAL A CA 1
ATOM 917 C C . VAL A 1 119 ? -15.706 -7.211 7.515 1.00 93.94 119 VAL A C 1
ATOM 919 O O . VAL A 1 119 ? -16.313 -7.734 8.450 1.00 93.94 119 VAL A O 1
ATOM 922 N N . LYS A 1 120 ? -14.900 -6.161 7.710 1.00 90.50 120 LYS A N 1
ATOM 923 C CA . LYS A 1 120 ? -14.649 -5.619 9.045 1.00 90.50 120 LYS A CA 1
ATOM 924 C C . LYS A 1 120 ? -15.908 -5.036 9.691 1.00 90.50 120 LYS A C 1
ATOM 926 O O . LYS A 1 120 ? -16.114 -5.256 10.885 1.00 90.50 120 LYS A O 1
ATOM 931 N N . LEU A 1 121 ? -16.720 -4.305 8.930 1.00 90.25 121 LEU A N 1
ATOM 932 C CA . LEU A 1 121 ? -17.985 -3.736 9.399 1.00 90.25 121 LEU A CA 1
ATOM 933 C C . LEU A 1 121 ? -19.002 -4.827 9.744 1.00 90.25 121 LEU A C 1
ATOM 935 O O . LEU A 1 121 ? -19.638 -4.744 10.789 1.00 90.25 121 LEU A O 1
ATOM 939 N N . PHE A 1 122 ? -19.086 -5.888 8.943 1.00 91.88 122 PHE A N 1
ATOM 940 C CA . PHE A 1 122 ? -19.928 -7.048 9.230 1.00 91.88 122 PHE A CA 1
ATOM 941 C C . PHE A 1 122 ? -19.562 -7.700 10.573 1.00 91.88 122 PHE A C 1
ATOM 943 O O . PHE A 1 122 ? -20.420 -7.877 11.434 1.00 91.88 122 PHE A O 1
ATOM 950 N N . PHE A 1 123 ? -18.272 -7.958 10.820 1.00 88.00 123 PHE A N 1
ATOM 951 C CA . PHE A 1 123 ? -17.807 -8.490 12.111 1.00 88.00 123 PHE A CA 1
ATOM 952 C C . PHE A 1 123 ? -17.953 -7.514 13.288 1.00 88.00 123 PHE A C 1
ATOM 954 O O . PHE A 1 123 ? -17.890 -7.946 14.438 1.00 88.00 123 PHE A O 1
ATOM 961 N N . LEU A 1 124 ? -18.071 -6.210 13.029 1.00 84.31 124 LEU A N 1
ATOM 962 C CA . LEU A 1 124 ? -18.385 -5.219 14.059 1.00 84.31 124 LEU A CA 1
ATOM 963 C C . LEU A 1 124 ? -19.877 -5.230 14.403 1.00 84.31 124 LEU A C 1
ATOM 965 O O . LEU A 1 124 ? -20.197 -5.119 15.574 1.00 84.31 124 LEU A O 1
ATOM 969 N N . ALA A 1 125 ? -20.760 -5.391 13.414 1.00 83.12 125 ALA A N 1
ATOM 970 C CA . ALA A 1 125 ? -22.210 -5.417 13.613 1.00 83.12 125 ALA A CA 1
ATOM 971 C C . ALA A 1 125 ? -22.719 -6.689 14.316 1.00 83.12 125 ALA A C 1
ATOM 973 O O . ALA A 1 125 ? -23.790 -6.671 14.909 1.00 83.12 125 ALA A O 1
ATOM 974 N N . LEU A 1 126 ? -21.965 -7.792 14.243 1.00 80.75 126 LEU A N 1
ATOM 975 C CA . LEU A 1 126 ? -22.282 -9.053 14.927 1.00 80.75 126 LEU A CA 1
ATOM 976 C C . LEU A 1 126 ? -21.839 -9.103 16.402 1.00 80.75 126 LEU A C 1
ATOM 978 O O . LEU A 1 126 ? -22.076 -10.114 17.062 1.00 80.75 126 LEU A O 1
ATOM 982 N N . LYS A 1 127 ? -21.143 -8.075 16.894 1.00 67.25 127 LYS A N 1
ATOM 983 C CA . LYS A 1 127 ? -20.695 -7.966 18.288 1.00 67.25 127 LYS A CA 1
ATOM 984 C C . LYS A 1 127 ? -21.592 -7.025 19.070 1.00 67.25 127 LYS A C 1
ATOM 986 O O . LYS A 1 127 ? -21.795 -7.323 20.264 1.00 67.25 127 LYS A O 1
#